Protein AF-A0A7L8SMA5-F1 (afdb_monomer_lite)

Structure (mmCIF, N/CA/C/O backbone):
data_AF-A0A7L8SMA5-F1
#
_entry.id   AF-A0A7L8SMA5-F1
#
loop_
_atom_site.group_PDB
_atom_site.id
_atom_site.type_symbol
_atom_site.label_atom_id
_atom_site.label_alt_id
_atom_site.label_comp_id
_atom_site.label_asym_id
_atom_site.label_entity_id
_atom_site.label_seq_id
_atom_site.pdbx_PDB_ins_code
_atom_site.Cartn_x
_atom_site.Cartn_y
_atom_site.Cartn_z
_atom_site.occupancy
_atom_site.B_iso_or_equiv
_atom_site.auth_seq_id
_atom_site.auth_comp_id
_atom_site.auth_asym_id
_atom_site.auth_atom_id
_atom_site.pdbx_PDB_model_num
ATOM 1 N N . MET A 1 1 ? 27.188 -3.731 24.903 1.00 34.22 1 MET A N 1
ATOM 2 C CA . MET A 1 1 ? 26.753 -2.607 24.050 1.00 34.22 1 MET A CA 1
ATOM 3 C C . MET A 1 1 ? 26.558 -3.169 22.654 1.00 34.22 1 MET A C 1
ATOM 5 O O . MET A 1 1 ? 27.519 -3.682 22.102 1.00 34.22 1 MET A O 1
ATOM 9 N N . ILE A 1 2 ? 25.320 -3.222 22.157 1.00 46.53 2 ILE A N 1
ATOM 10 C CA . ILE A 1 2 ? 25.030 -3.639 20.779 1.00 46.53 2 ILE A CA 1
ATOM 11 C C . ILE A 1 2 ? 24.973 -2.342 19.978 1.00 46.53 2 ILE A C 1
ATOM 13 O O . ILE A 1 2 ? 24.0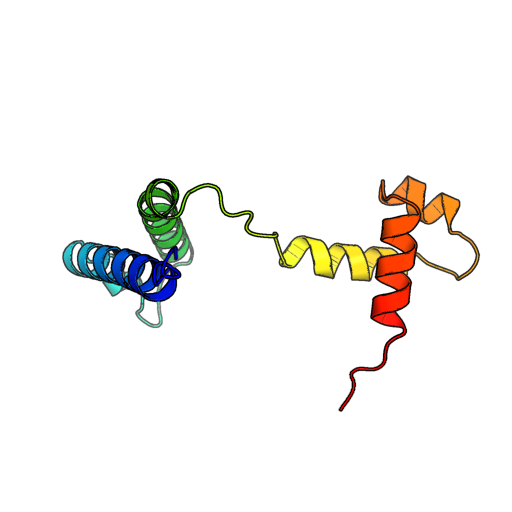57 -1.549 20.180 1.00 46.53 2 ILE A O 1
ATOM 17 N N . GLU A 1 3 ? 25.988 -2.101 19.150 1.00 42.47 3 GLU A N 1
ATOM 18 C CA . GLU A 1 3 ? 25.975 -1.028 18.153 1.00 42.47 3 GLU A CA 1
ATOM 19 C C . GLU A 1 3 ? 24.678 -1.144 17.333 1.00 42.47 3 GLU A C 1
ATOM 21 O O . GLU A 1 3 ? 24.348 -2.259 16.901 1.00 42.47 3 GLU A O 1
ATOM 26 N N . PRO A 1 4 ? 23.917 -0.057 17.111 1.00 44.88 4 PRO A N 1
ATOM 27 C CA . PRO A 1 4 ? 22.809 -0.101 16.173 1.00 44.88 4 PRO A CA 1
ATOM 28 C C . PRO A 1 4 ? 23.411 -0.427 14.807 1.00 44.88 4 PRO A C 1
ATOM 30 O O . PRO A 1 4 ? 24.089 0.406 14.210 1.00 44.88 4 PRO A O 1
ATOM 33 N N . ARG A 1 5 ? 23.226 -1.669 14.335 1.00 48.81 5 ARG A N 1
ATOM 34 C CA . ARG A 1 5 ? 23.567 -2.036 12.959 1.00 48.81 5 ARG A CA 1
ATOM 35 C C . ARG A 1 5 ? 22.924 -0.983 12.074 1.00 48.81 5 ARG A C 1
ATOM 37 O O . ARG A 1 5 ? 21.721 -0.763 12.171 1.00 48.81 5 ARG A O 1
ATOM 44 N N . ASP A 1 6 ? 23.739 -0.320 11.271 1.00 53.00 6 ASP A N 1
ATOM 45 C CA . ASP A 1 6 ? 23.324 0.678 10.300 1.00 53.00 6 ASP A CA 1
ATOM 46 C C . ASP A 1 6 ? 22.400 0.014 9.258 1.00 53.00 6 ASP A C 1
ATOM 48 O O . ASP A 1 6 ? 22.815 -0.404 8.179 1.00 53.00 6 ASP A O 1
ATOM 52 N N . GLU A 1 7 ? 21.126 -0.170 9.617 1.00 49.50 7 GLU A N 1
ATOM 53 C CA . GLU A 1 7 ? 20.087 -0.742 8.754 1.00 49.50 7 GLU A CA 1
ATOM 54 C C . GLU A 1 7 ? 19.855 0.133 7.509 1.00 49.50 7 GLU A C 1
ATOM 56 O O . GLU A 1 7 ? 19.317 -0.331 6.499 1.00 49.50 7 GLU A O 1
ATOM 61 N N . GLY A 1 8 ? 20.271 1.404 7.570 1.00 51.22 8 GLY A N 1
ATOM 62 C CA . GLY A 1 8 ? 20.310 2.320 6.437 1.00 51.22 8 GLY A CA 1
ATOM 63 C C . GLY A 1 8 ? 21.398 1.939 5.436 1.00 51.22 8 GLY A C 1
ATOM 64 O O . GLY A 1 8 ? 21.132 1.934 4.232 1.00 51.22 8 GLY A O 1
ATOM 65 N N . ALA A 1 9 ? 22.586 1.551 5.909 1.00 54.28 9 ALA A N 1
ATOM 66 C CA . ALA A 1 9 ? 23.655 1.044 5.056 1.00 54.28 9 ALA A CA 1
ATOM 67 C C . ALA A 1 9 ? 23.280 -0.273 4.367 1.00 54.28 9 ALA A C 1
ATOM 69 O O . ALA A 1 9 ? 23.584 -0.416 3.184 1.00 54.28 9 ALA A O 1
ATOM 70 N N . THR A 1 10 ? 22.576 -1.195 5.037 1.00 63.19 10 THR A N 1
ATOM 71 C CA . THR A 1 10 ? 22.182 -2.477 4.419 1.00 63.19 10 THR A CA 1
ATOM 72 C C . THR A 1 10 ? 21.087 -2.301 3.371 1.00 63.19 10 THR A C 1
ATOM 74 O O . THR A 1 10 ? 21.280 -2.723 2.237 1.00 63.19 10 THR A O 1
ATOM 77 N N . LEU A 1 11 ? 19.997 -1.582 3.673 1.00 66.50 11 LEU A N 1
ATOM 78 C CA . LEU A 1 11 ? 18.923 -1.365 2.695 1.00 66.50 11 LEU A CA 1
ATOM 79 C C . LEU A 1 11 ? 19.404 -0.558 1.487 1.00 66.50 11 LEU A C 1
ATOM 81 O O . LEU A 1 11 ? 19.088 -0.894 0.347 1.00 66.50 11 LEU A O 1
ATOM 85 N N . ARG A 1 12 ? 20.168 0.516 1.721 1.00 67.44 12 ARG A N 1
ATOM 86 C CA . ARG A 1 12 ? 20.732 1.327 0.635 1.00 67.44 12 ARG A CA 1
ATOM 87 C C . ARG A 1 12 ? 21.664 0.491 -0.240 1.00 67.44 12 ARG A C 1
ATOM 89 O O . ARG A 1 12 ? 21.633 0.647 -1.458 1.00 67.44 12 ARG A O 1
ATOM 96 N N . HIS A 1 13 ? 22.474 -0.376 0.364 1.00 69.94 13 HIS A N 1
ATOM 97 C CA . HIS A 1 13 ? 23.361 -1.284 -0.357 1.00 69.94 13 HIS A CA 1
ATOM 98 C C . HIS A 1 13 ? 22.578 -2.331 -1.162 1.00 69.94 13 HIS A C 1
ATOM 100 O O . HIS A 1 13 ? 22.842 -2.494 -2.350 1.00 69.94 13 HIS A O 1
ATOM 106 N N . ASP A 1 14 ? 21.557 -2.954 -0.570 1.00 68.44 14 ASP A N 1
ATOM 107 C CA . ASP A 1 14 ? 20.692 -3.932 -1.240 1.00 68.44 14 ASP A CA 1
ATOM 108 C C . ASP A 1 14 ? 19.964 -3.320 -2.446 1.00 68.44 14 ASP A C 1
ATOM 110 O O . ASP A 1 14 ? 19.937 -3.903 -3.533 1.00 68.44 14 ASP A O 1
ATOM 114 N N . VAL A 1 15 ? 19.415 -2.110 -2.278 1.00 74.38 15 VAL A N 1
ATOM 115 C CA . VAL A 1 15 ? 18.772 -1.351 -3.360 1.00 74.38 15 VAL A CA 1
ATOM 116 C C . VAL A 1 15 ? 19.784 -1.006 -4.452 1.00 74.38 15 VAL A C 1
ATOM 118 O O . VAL A 1 15 ? 19.492 -1.199 -5.631 1.00 74.38 15 VAL A O 1
ATOM 121 N N . LEU A 1 16 ? 20.985 -0.546 -4.087 1.00 76.88 16 LEU A N 1
ATOM 122 C CA . LEU A 1 16 ? 22.040 -0.222 -5.049 1.00 76.88 16 LEU A CA 1
ATOM 123 C C . LEU A 1 16 ? 22.455 -1.449 -5.875 1.00 76.88 16 LEU A C 1
ATOM 125 O O . LEU A 1 16 ? 22.520 -1.355 -7.099 1.00 76.88 16 LEU A O 1
ATOM 129 N N . CYS A 1 17 ? 22.694 -2.598 -5.236 1.00 72.25 17 CYS A N 1
ATOM 130 C CA . CYS A 1 17 ? 23.038 -3.844 -5.924 1.00 72.25 17 CYS A CA 1
ATOM 131 C C . CYS A 1 17 ? 21.961 -4.251 -6.936 1.00 72.25 17 CYS A C 1
ATOM 13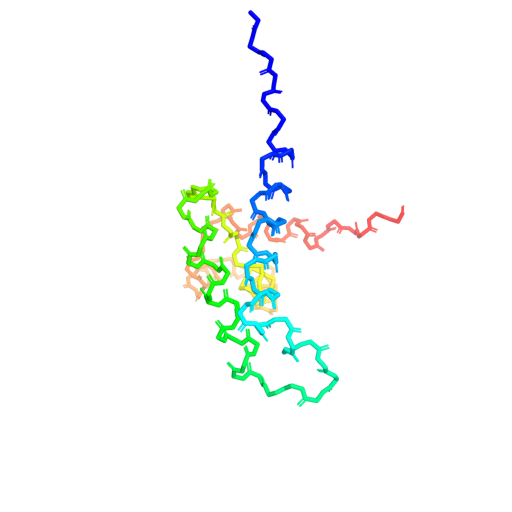3 O O . CYS A 1 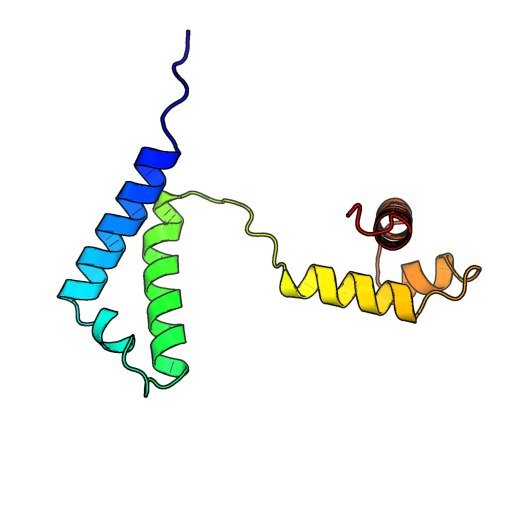17 ? 22.283 -4.577 -8.078 1.00 72.25 17 CYS A O 1
ATOM 135 N N . ILE A 1 18 ? 20.685 -4.165 -6.557 1.00 74.69 18 ILE A N 1
ATOM 136 C CA . ILE A 1 18 ? 19.573 -4.534 -7.442 1.00 74.69 18 ILE A CA 1
ATOM 137 C C . ILE A 1 18 ? 19.421 -3.546 -8.597 1.00 74.69 18 ILE A C 1
ATOM 139 O O . ILE A 1 18 ? 19.198 -3.975 -9.726 1.00 74.69 18 ILE A O 1
ATOM 143 N N . LEU A 1 19 ? 19.582 -2.240 -8.364 1.00 76.12 19 LEU A N 1
ATOM 144 C CA . LEU A 1 19 ? 19.554 -1.246 -9.441 1.00 76.12 19 LEU A CA 1
ATOM 145 C C . LEU A 1 19 ? 20.703 -1.458 -10.435 1.00 76.12 19 LEU A C 1
ATOM 147 O O . LEU A 1 19 ? 20.491 -1.354 -11.640 1.00 76.12 19 LEU A O 1
ATOM 151 N N . VAL A 1 20 ? 21.897 -1.815 -9.955 1.00 77.00 20 VAL A N 1
ATOM 152 C CA . VAL A 1 20 ? 23.041 -2.164 -10.813 1.00 77.00 20 VAL A CA 1
ATOM 153 C C . VAL A 1 20 ? 22.762 -3.429 -11.631 1.00 77.00 20 VAL A C 1
ATOM 155 O O . VAL A 1 20 ? 23.063 -3.459 -12.825 1.00 77.00 20 VAL A O 1
ATOM 158 N N . GLU A 1 21 ? 22.159 -4.458 -11.035 1.00 70.69 21 GLU A N 1
ATOM 159 C CA . GLU A 1 21 ? 21.726 -5.661 -11.760 1.00 70.69 21 GLU A CA 1
ATOM 160 C C . GLU A 1 21 ? 20.657 -5.334 -12.816 1.00 70.69 21 GLU A C 1
ATOM 162 O O . GLU A 1 21 ? 20.798 -5.723 -13.974 1.00 70.69 21 GLU A O 1
ATOM 167 N N . CYS A 1 22 ? 19.644 -4.536 -12.463 1.00 69.00 22 CYS A N 1
ATOM 168 C CA . CYS A 1 22 ? 18.613 -4.081 -13.398 1.00 69.00 22 CYS A CA 1
ATOM 169 C C . CYS A 1 22 ? 19.205 -3.229 -14.528 1.00 69.00 22 CYS A C 1
ATOM 171 O O . CYS A 1 22 ? 18.740 -3.301 -15.662 1.00 69.00 22 CYS A O 1
ATOM 173 N N . HIS A 1 23 ? 20.240 -2.428 -14.257 1.00 69.44 23 HIS A N 1
ATOM 174 C CA . HIS A 1 23 ? 20.936 -1.660 -15.289 1.00 69.44 23 HIS A CA 1
ATOM 175 C C . HIS A 1 23 ? 21.623 -2.592 -16.289 1.00 69.44 23 HIS A C 1
ATOM 177 O O . HIS A 1 23 ? 21.466 -2.432 -17.500 1.00 69.44 23 HIS A O 1
ATOM 183 N N . ARG A 1 24 ? 22.345 -3.596 -15.775 1.00 69.25 24 ARG A N 1
ATOM 184 C CA . ARG A 1 24 ? 23.058 -4.599 -16.579 1.00 69.25 24 ARG A CA 1
ATOM 185 C C . ARG A 1 24 ? 22.111 -5.432 -17.438 1.00 69.25 24 ARG A C 1
ATOM 187 O O . ARG A 1 24 ? 22.409 -5.679 -18.601 1.00 69.25 24 ARG A O 1
ATOM 194 N N . GLU A 1 25 ? 20.958 -5.807 -16.896 1.00 66.69 25 GLU A N 1
ATOM 195 C CA . GLU A 1 25 ? 19.920 -6.573 -17.599 1.00 66.69 25 GLU A CA 1
ATOM 196 C C . GLU A 1 25 ? 19.040 -5.700 -18.522 1.00 66.69 25 GLU A C 1
ATOM 198 O O . GLU A 1 25 ? 18.062 -6.187 -19.081 1.00 66.69 25 GLU A O 1
ATOM 203 N N . ARG A 1 26 ? 19.373 -4.410 -18.713 1.00 64.19 26 ARG A N 1
ATOM 204 C CA . ARG A 1 26 ? 18.575 -3.398 -19.442 1.00 64.19 26 ARG A CA 1
ATOM 205 C C . ARG A 1 26 ? 17.188 -3.111 -18.849 1.00 64.19 26 ARG A C 1
ATOM 207 O O . ARG A 1 26 ? 16.440 -2.334 -19.432 1.00 64.19 26 ARG A O 1
ATOM 214 N N . GLY A 1 27 ? 16.863 -3.628 -17.668 1.00 60.91 27 GLY A N 1
ATOM 215 C CA . GLY A 1 27 ? 15.641 -3.298 -16.930 1.00 60.91 27 GLY A CA 1
ATOM 216 C C . GLY A 1 27 ? 15.513 -1.810 -16.585 1.00 60.91 27 GLY A C 1
ATOM 217 O O . GLY A 1 27 ? 14.404 -1.313 -16.474 1.00 60.91 27 GLY A O 1
ATOM 218 N N . LEU A 1 28 ? 16.618 -1.055 -16.496 1.00 62.03 28 LEU A N 1
ATOM 219 C CA . LEU A 1 28 ? 16.558 0.410 -16.335 1.00 62.03 28 LEU A CA 1
ATOM 220 C C . LEU A 1 28 ? 16.299 1.182 -17.643 1.00 62.03 28 LEU A C 1
ATOM 222 O O . LEU A 1 28 ? 16.025 2.378 -17.592 1.00 62.03 28 LEU A O 1
ATOM 226 N N . ALA A 1 29 ? 16.360 0.539 -18.816 1.00 61.62 29 ALA A N 1
ATOM 227 C CA . ALA A 1 29 ? 15.961 1.180 -20.077 1.00 61.62 29 ALA A CA 1
ATOM 228 C C . ALA A 1 29 ? 14.445 1.475 -20.126 1.00 61.62 29 ALA A C 1
ATOM 230 O O . ALA A 1 29 ? 13.997 2.250 -20.965 1.00 61.62 29 ALA A O 1
ATOM 231 N N . VAL A 1 30 ? 13.695 0.891 -19.183 1.00 60.44 30 VAL A N 1
ATOM 232 C CA . VAL A 1 30 ? 12.262 1.062 -18.891 1.00 60.44 30 VAL A CA 1
ATOM 233 C C . VAL A 1 30 ? 11.958 2.413 -18.210 1.00 60.44 30 VAL A C 1
ATOM 235 O O . VAL A 1 30 ? 10.818 2.692 -17.884 1.00 60.44 30 VAL A O 1
ATOM 238 N N . PHE A 1 31 ? 12.941 3.290 -17.986 1.00 61.91 31 PHE A N 1
ATOM 239 C CA . PHE A 1 31 ? 12.711 4.638 -17.433 1.00 61.91 31 PHE A CA 1
ATOM 240 C C . PHE A 1 31 ? 12.722 5.757 -18.491 1.00 61.91 31 PHE A C 1
ATOM 242 O O . PHE A 1 31 ? 12.922 6.919 -18.148 1.00 61.91 31 PHE A O 1
ATOM 249 N N . ARG A 1 32 ? 12.539 5.429 -19.777 1.00 66.06 32 ARG A N 1
ATOM 250 C CA . ARG A 1 32 ? 12.262 6.434 -20.820 1.00 66.06 32 ARG A CA 1
ATOM 251 C C . ARG A 1 32 ? 10.820 6.945 -20.701 1.00 66.06 32 ARG A C 1
ATOM 253 O O . ARG A 1 32 ? 9.959 6.241 -20.182 1.00 66.06 32 ARG A O 1
ATOM 260 N N . ASP A 1 33 ? 10.564 8.163 -21.173 1.00 60.03 33 ASP A N 1
ATOM 261 C CA . ASP A 1 33 ? 9.277 8.863 -20.998 1.00 60.03 33 ASP A CA 1
ATOM 262 C C . ASP A 1 33 ? 8.069 8.179 -21.691 1.00 60.03 33 ASP A C 1
ATOM 264 O O . ASP A 1 33 ? 6.929 8.593 -21.494 1.00 60.03 33 ASP A O 1
ATOM 268 N N . ASP A 1 34 ? 8.288 7.120 -22.478 1.00 67.12 34 ASP A N 1
ATOM 269 C CA . ASP A 1 34 ? 7.309 6.422 -23.325 1.00 67.12 34 ASP A CA 1
ATOM 270 C C . ASP A 1 34 ? 7.062 4.952 -22.933 1.00 67.12 34 ASP A C 1
ATOM 272 O O . ASP A 1 34 ? 6.667 4.119 -23.752 1.00 67.12 34 ASP A O 1
ATOM 276 N N . VAL A 1 35 ? 7.306 4.600 -21.674 1.00 66.75 35 VAL A N 1
ATOM 277 C CA . VAL A 1 35 ? 7.309 3.197 -21.257 1.00 66.75 35 VAL A CA 1
ATOM 278 C C . VAL A 1 35 ? 5.899 2.655 -20.979 1.00 66.75 35 VAL A C 1
ATOM 280 O O . VAL A 1 35 ? 5.134 3.263 -20.225 1.00 66.75 35 VAL A O 1
ATOM 283 N N . PRO A 1 36 ? 5.557 1.465 -21.516 1.00 75.62 36 PRO A N 1
ATOM 284 C CA . PRO A 1 36 ? 4.283 0.812 -21.243 1.00 75.62 36 PRO A CA 1
ATOM 285 C C . PRO A 1 36 ? 4.189 0.365 -19.777 1.00 75.62 36 PRO A C 1
ATOM 287 O O . PRO A 1 36 ? 5.159 -0.124 -19.190 1.00 75.62 36 PRO A O 1
ATOM 290 N N . ARG A 1 37 ? 2.998 0.503 -19.182 1.00 71.50 37 ARG A N 1
ATOM 291 C CA . ARG A 1 37 ? 2.721 0.167 -17.772 1.00 71.50 37 ARG A CA 1
ATOM 292 C C . ARG A 1 37 ? 3.139 -1.264 -17.424 1.00 71.50 37 ARG A C 1
ATOM 294 O O . ARG A 1 37 ? 3.683 -1.498 -16.352 1.00 71.50 37 ARG A O 1
ATOM 301 N N . GLU A 1 38 ? 2.963 -2.190 -18.354 1.00 73.50 38 GLU A N 1
ATOM 302 C CA . GLU A 1 38 ? 3.302 -3.604 -18.215 1.00 73.50 38 GLU A CA 1
ATOM 303 C C . GLU A 1 38 ? 4.806 -3.818 -17.981 1.00 73.50 38 GLU A C 1
ATOM 305 O O . GLU A 1 38 ? 5.205 -4.704 -17.225 1.00 73.50 38 GLU A O 1
ATOM 310 N N . ALA A 1 39 ? 5.657 -2.987 -18.592 1.00 72.44 39 ALA A N 1
ATOM 311 C CA . ALA A 1 39 ? 7.100 -3.051 -18.387 1.00 72.44 39 ALA A CA 1
ATOM 312 C C . ALA A 1 39 ? 7.502 -2.509 -17.006 1.00 72.44 39 ALA A C 1
ATOM 314 O O . ALA A 1 39 ? 8.414 -3.050 -16.379 1.00 72.44 39 ALA A O 1
ATOM 315 N N . ILE A 1 40 ? 6.796 -1.487 -16.510 1.00 73.62 40 ILE A N 1
ATOM 316 C CA . ILE A 1 40 ? 6.981 -0.949 -15.155 1.00 73.62 40 ILE A CA 1
ATOM 317 C C . ILE A 1 40 ? 6.579 -1.999 -14.113 1.00 73.62 40 ILE A C 1
ATOM 319 O O . ILE A 1 40 ? 7.335 -2.242 -13.171 1.00 73.62 40 ILE A O 1
ATOM 323 N N . ASP A 1 41 ? 5.437 -2.662 -14.309 1.00 72.38 41 ASP A N 1
ATOM 324 C CA . ASP A 1 41 ? 4.946 -3.717 -13.417 1.00 72.38 41 ASP A CA 1
ATOM 325 C C . ASP A 1 41 ? 5.920 -4.909 -13.380 1.00 72.38 41 ASP A C 1
ATOM 327 O O . ASP A 1 41 ? 6.292 -5.386 -12.305 1.00 72.38 41 ASP A O 1
ATOM 331 N N . ALA A 1 42 ? 6.441 -5.328 -14.539 1.00 72.56 42 ALA A N 1
ATOM 332 C CA . ALA A 1 42 ? 7.448 -6.386 -14.621 1.00 72.56 42 ALA A CA 1
ATOM 333 C C . ALA A 1 42 ? 8.757 -6.028 -13.887 1.00 72.56 42 ALA A C 1
ATOM 335 O O . ALA A 1 42 ? 9.361 -6.890 -13.236 1.00 72.56 42 ALA A O 1
ATOM 336 N N . LEU A 1 43 ? 9.192 -4.762 -13.960 1.00 76.00 43 LEU A N 1
ATOM 337 C CA . LEU A 1 43 ? 10.363 -4.265 -13.231 1.00 76.00 43 LEU A CA 1
ATOM 338 C C . LEU A 1 43 ? 10.112 -4.291 -11.717 1.00 76.00 43 LEU A C 1
ATOM 340 O O . LEU A 1 43 ? 10.951 -4.772 -10.952 1.00 76.00 43 LEU A O 1
ATOM 344 N N . ALA A 1 44 ? 8.945 -3.798 -11.290 1.00 76.88 44 ALA A N 1
ATOM 345 C CA . ALA A 1 44 ? 8.543 -3.752 -9.889 1.00 76.88 44 ALA A CA 1
ATOM 346 C C . ALA A 1 44 ? 8.511 -5.158 -9.273 1.00 76.88 44 ALA A C 1
ATOM 348 O O . ALA A 1 44 ? 9.084 -5.373 -8.203 1.00 76.88 44 ALA A O 1
ATOM 349 N N . ASP A 1 45 ? 7.944 -6.131 -9.986 1.00 74.00 45 ASP A N 1
ATOM 350 C CA . ASP A 1 45 ? 7.923 -7.538 -9.585 1.00 74.00 45 ASP A CA 1
ATOM 351 C C . ASP A 1 45 ? 9.329 -8.140 -9.469 1.00 74.00 45 ASP A C 1
ATOM 353 O O . ASP A 1 45 ? 9.634 -8.864 -8.515 1.00 74.00 45 ASP A O 1
ATOM 357 N N . ALA A 1 46 ? 10.212 -7.855 -10.431 1.00 76.38 46 ALA A N 1
ATOM 358 C CA . ALA A 1 46 ? 11.588 -8.346 -10.410 1.00 76.38 46 ALA A CA 1
ATOM 359 C C . ALA A 1 46 ? 12.372 -7.787 -9.212 1.00 76.38 46 ALA A C 1
ATOM 361 O O . ALA A 1 46 ? 13.044 -8.544 -8.503 1.00 76.38 46 ALA A O 1
ATOM 362 N N . VAL A 1 47 ? 12.233 -6.488 -8.943 1.00 77.56 47 VAL A N 1
ATOM 363 C CA . VAL A 1 47 ? 12.846 -5.817 -7.790 1.00 77.56 47 VAL A CA 1
ATOM 364 C C . VAL A 1 47 ? 12.274 -6.363 -6.481 1.00 77.56 47 VAL A C 1
ATOM 366 O O . VAL A 1 47 ? 13.044 -6.705 -5.584 1.00 77.56 47 VAL A O 1
ATOM 369 N N . ALA A 1 48 ? 10.953 -6.530 -6.376 1.00 76.38 48 ALA A N 1
ATOM 370 C CA . ALA A 1 48 ? 10.295 -7.069 -5.188 1.00 76.38 48 ALA A CA 1
ATOM 371 C C . ALA A 1 48 ? 10.737 -8.508 -4.876 1.00 76.38 48 ALA A C 1
ATOM 373 O O . ALA A 1 48 ? 11.041 -8.813 -3.722 1.00 76.38 48 ALA A O 1
ATOM 374 N N . ARG A 1 49 ? 10.856 -9.381 -5.890 1.00 72.81 49 ARG A N 1
ATOM 375 C CA . ARG A 1 49 ? 11.369 -10.754 -5.718 1.00 72.81 49 ARG A CA 1
ATOM 376 C C . ARG A 1 49 ? 12.819 -10.787 -5.235 1.00 72.81 49 ARG A C 1
ATOM 378 O O . ARG A 1 49 ? 13.155 -11.627 -4.405 1.00 72.81 49 ARG A O 1
ATOM 385 N N . ARG A 1 50 ? 13.678 -9.889 -5.733 1.00 75.50 50 ARG A N 1
ATOM 386 C CA . ARG A 1 50 ? 15.101 -9.825 -5.343 1.00 75.50 50 ARG A CA 1
ATOM 387 C C . ARG A 1 50 ? 15.324 -9.140 -3.995 1.00 75.50 50 ARG A C 1
ATOM 389 O O . ARG A 1 50 ? 16.294 -9.462 -3.308 1.00 75.50 50 ARG A O 1
ATOM 396 N N . LEU A 1 51 ? 14.452 -8.204 -3.623 1.00 74.75 51 LEU A N 1
ATOM 397 C CA . LEU A 1 51 ? 14.480 -7.542 -2.323 1.00 74.75 51 LEU A CA 1
ATOM 398 C C . LEU A 1 51 ? 13.862 -8.417 -1.229 1.00 74.75 51 LEU A C 1
ATOM 400 O O . LEU A 1 51 ? 14.447 -8.517 -0.159 1.00 74.75 51 LEU A O 1
ATOM 404 N N . GLY A 1 52 ? 12.729 -9.079 -1.481 1.00 71.69 52 GLY A N 1
ATOM 405 C CA . GLY A 1 52 ? 11.935 -9.797 -0.474 1.00 71.69 52 GLY A CA 1
ATOM 406 C C . GLY A 1 52 ? 12.742 -10.677 0.496 1.00 71.69 52 GLY A C 1
ATOM 407 O O . GLY A 1 52 ? 12.592 -10.517 1.708 1.00 71.69 52 GLY A O 1
ATOM 408 N N . PRO A 1 53 ? 13.649 -11.546 0.012 1.00 71.19 53 PRO A N 1
ATOM 409 C CA . PRO A 1 53 ? 14.506 -12.358 0.877 1.00 71.19 53 PRO A CA 1
ATOM 410 C C . PRO A 1 53 ? 15.554 -11.564 1.677 1.00 71.19 53 PRO A C 1
ATOM 412 O O . PRO A 1 53 ? 15.960 -12.011 2.744 1.00 71.19 53 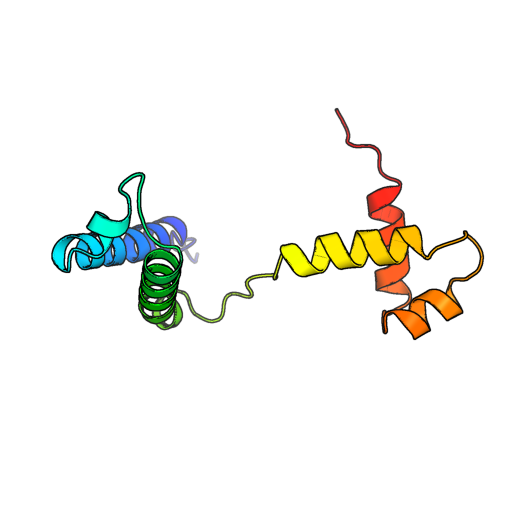PRO A O 1
ATOM 415 N N . ARG A 1 54 ? 16.003 -10.404 1.175 1.00 71.25 54 ARG A N 1
ATOM 416 C CA . ARG A 1 54 ? 17.079 -9.580 1.763 1.00 71.25 54 ARG A CA 1
ATOM 417 C C . ARG A 1 54 ? 16.575 -8.630 2.849 1.00 71.25 54 ARG A C 1
ATOM 419 O O . ARG A 1 54 ? 17.219 -8.477 3.879 1.00 71.25 54 ARG A O 1
ATOM 426 N N . ILE A 1 55 ? 15.398 -8.039 2.650 1.00 67.50 55 ILE A N 1
ATOM 427 C CA . ILE A 1 55 ? 14.783 -7.120 3.626 1.00 67.50 55 ILE A CA 1
ATOM 428 C C . ILE A 1 55 ? 13.982 -7.834 4.725 1.00 67.50 55 ILE A C 1
ATOM 430 O O . ILE A 1 55 ? 13.622 -7.194 5.717 1.00 67.50 55 ILE A O 1
ATOM 434 N N . GLY A 1 56 ? 13.707 -9.137 4.573 1.00 63.16 56 GLY A N 1
ATOM 435 C CA . GLY A 1 56 ? 12.823 -9.884 5.472 1.00 63.16 56 GLY A CA 1
ATOM 436 C C . GLY A 1 56 ? 11.383 -9.351 5.450 1.00 63.16 56 GLY A C 1
ATOM 437 O O . GLY A 1 56 ? 11.090 -8.353 4.797 1.00 63.16 56 GLY A O 1
ATOM 438 N N . GLY A 1 57 ? 10.464 -10.023 6.154 1.00 59.47 57 GLY A N 1
ATOM 439 C CA . GLY A 1 57 ? 9.015 -9.746 6.178 1.00 59.47 57 GLY A CA 1
ATOM 440 C C . GLY A 1 57 ? 8.603 -8.400 6.792 1.00 59.47 57 GLY A C 1
ATOM 441 O O . GLY A 1 57 ? 7.803 -8.360 7.727 1.00 59.47 57 GLY A O 1
ATOM 442 N N . ARG A 1 58 ? 9.133 -7.284 6.283 1.00 57.47 58 ARG A N 1
ATOM 443 C CA . ARG A 1 58 ? 8.683 -5.938 6.625 1.00 57.47 58 ARG A CA 1
ATOM 444 C C . ARG A 1 58 ? 7.230 -5.796 6.194 1.00 57.47 58 ARG A C 1
ATOM 446 O O . ARG A 1 58 ? 6.891 -5.931 5.020 1.00 57.47 58 ARG A O 1
ATOM 453 N N . TYR A 1 59 ? 6.372 -5.498 7.163 1.00 51.50 59 TYR A N 1
AT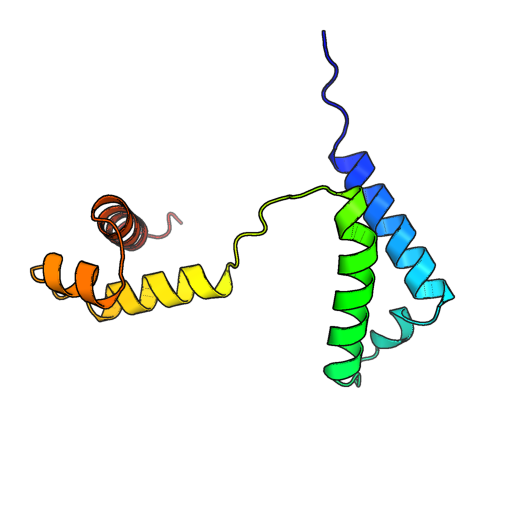OM 454 C CA . TYR A 1 59 ? 4.995 -5.113 6.899 1.00 51.50 59 TYR A CA 1
ATOM 455 C C . TYR A 1 59 ? 5.003 -3.814 6.089 1.00 51.50 59 TYR A C 1
ATOM 457 O O . TYR A 1 59 ? 5.292 -2.744 6.624 1.00 51.50 59 TYR A O 1
ATOM 465 N N . VAL A 1 60 ? 4.705 -3.915 4.795 1.00 55.12 60 VAL A N 1
ATOM 466 C CA . VAL A 1 60 ? 4.402 -2.762 3.950 1.00 55.12 60 VAL A CA 1
ATOM 467 C C . VAL A 1 60 ? 2.912 -2.476 4.134 1.00 55.12 60 VAL A C 1
ATOM 469 O O . VAL A 1 60 ? 2.085 -3.203 3.582 1.00 55.12 60 VAL A O 1
ATOM 472 N N . PRO A 1 61 ? 2.514 -1.466 4.931 1.00 51.56 61 PRO A N 1
ATOM 473 C CA . PRO A 1 61 ? 1.115 -1.084 4.990 1.00 51.56 61 PRO A CA 1
ATOM 474 C C . PRO A 1 61 ? 0.681 -0.645 3.594 1.00 51.56 61 PRO A C 1
ATOM 476 O O . PRO A 1 61 ? 1.220 0.327 3.061 1.00 51.56 61 PRO A O 1
ATOM 479 N N . LYS A 1 62 ? -0.316 -1.326 3.024 1.00 53.12 62 LYS A N 1
ATOM 480 C CA . LYS A 1 62 ? -0.993 -0.891 1.800 1.00 53.12 62 LYS A CA 1
ATOM 481 C C . LYS A 1 62 ? -1.636 0.475 2.077 1.00 53.12 62 LYS A C 1
ATOM 483 O O . LYS A 1 62 ? -2.694 0.571 2.703 1.00 53.12 62 LYS A O 1
ATOM 488 N N . ARG A 1 63 ? -0.928 1.557 1.736 1.00 54.44 63 ARG A N 1
ATOM 489 C CA . ARG A 1 63 ? -1.346 2.931 2.068 1.00 54.44 63 ARG A CA 1
ATOM 490 C C . ARG A 1 63 ? -2.637 3.307 1.347 1.00 54.44 63 ARG A C 1
ATOM 492 O O . ARG A 1 63 ? -3.489 3.949 1.964 1.00 54.44 63 ARG A O 1
ATOM 499 N N . ASP A 1 64 ? -2.802 2.825 0.121 1.00 54.91 64 ASP A N 1
ATOM 500 C CA . ASP A 1 64 ? -3.932 3.175 -0.740 1.00 54.91 64 ASP A CA 1
ATOM 501 C C . ASP A 1 64 ? -5.268 2.681 -0.172 1.00 54.91 64 ASP A C 1
ATOM 503 O O . ASP A 1 64 ? -6.253 3.416 -0.150 1.00 54.91 64 ASP A O 1
ATOM 507 N N . GLU A 1 65 ? -5.291 1.489 0.430 1.00 66.88 65 GLU A N 1
ATOM 508 C CA . GLU A 1 65 ? -6.510 0.944 1.039 1.00 66.88 65 GLU A CA 1
ATOM 509 C C . GLU A 1 65 ? -6.875 1.638 2.352 1.00 66.88 65 GLU A C 1
ATOM 511 O O . GLU A 1 65 ? -8.052 1.779 2.685 1.00 66.88 65 GLU A O 1
ATOM 516 N N . ARG A 1 66 ? -5.880 2.106 3.116 1.00 74.62 66 ARG A N 1
ATOM 517 C CA . ARG A 1 66 ? -6.134 2.732 4.417 1.00 74.62 66 ARG A CA 1
ATOM 518 C C . ARG A 1 66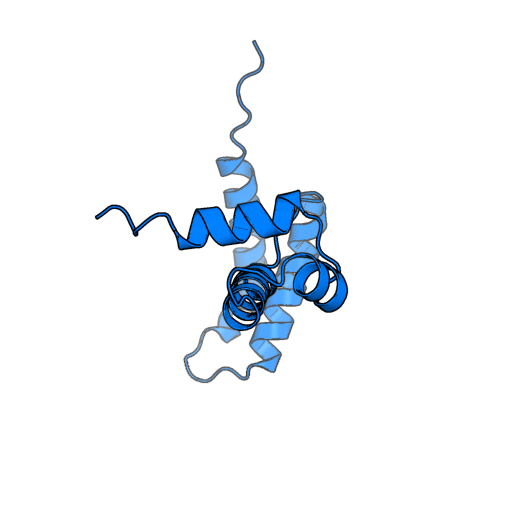 ? -6.795 4.097 4.264 1.00 74.62 66 ARG A C 1
ATOM 520 O O . ARG A 1 66 ? -7.761 4.369 4.971 1.00 74.62 66 ARG A O 1
ATOM 527 N N . ALA A 1 67 ? -6.268 4.944 3.381 1.00 78.69 67 ALA A N 1
ATOM 528 C CA . ALA A 1 67 ? -6.814 6.281 3.159 1.00 78.69 67 ALA A CA 1
ATOM 529 C C . ALA A 1 67 ? -8.211 6.211 2.525 1.00 78.69 67 ALA A C 1
ATOM 531 O O . ALA A 1 67 ? -9.126 6.882 3.001 1.00 78.69 67 ALA A O 1
ATOM 532 N N . ALA A 1 68 ? -8.394 5.335 1.530 1.00 81.44 68 ALA A N 1
ATOM 533 C CA . ALA A 1 68 ? -9.689 5.106 0.897 1.00 81.44 68 ALA A CA 1
ATOM 534 C C . ALA A 1 68 ? -10.734 4.582 1.896 1.00 81.44 68 ALA A C 1
ATOM 536 O O . ALA A 1 68 ? -11.841 5.116 1.968 1.00 81.44 68 ALA A O 1
ATOM 537 N N . ARG A 1 69 ? -10.370 3.602 2.739 1.00 85.44 69 ARG A N 1
ATOM 538 C CA . ARG A 1 69 ? -11.254 3.102 3.803 1.00 85.44 69 ARG A CA 1
ATOM 539 C C . ARG A 1 69 ? -11.609 4.200 4.794 1.00 85.44 69 ARG A C 1
ATOM 541 O O . ARG A 1 69 ? -12.777 4.362 5.123 1.00 85.44 69 ARG A O 1
ATOM 548 N N . ASP A 1 70 ? -10.620 4.932 5.297 1.00 88.38 70 ASP A N 1
ATOM 549 C CA . ASP A 1 70 ? -10.849 5.965 6.308 1.00 88.38 70 ASP A CA 1
ATOM 550 C C . ASP A 1 70 ? -11.761 7.084 5.746 1.00 88.38 70 ASP A C 1
ATOM 552 O O . ASP A 1 70 ? -12.636 7.576 6.462 1.00 88.38 70 ASP A O 1
ATOM 556 N N . ALA A 1 71 ? -11.634 7.423 4.456 1.00 86.44 71 ALA A N 1
ATOM 557 C CA . ALA A 1 71 ? -12.527 8.352 3.759 1.00 86.44 71 ALA A CA 1
ATOM 558 C C . ALA A 1 71 ? -13.952 7.798 3.581 1.00 86.44 71 ALA A C 1
ATOM 560 O O . ALA A 1 71 ? -14.916 8.513 3.853 1.00 86.44 71 ALA A O 1
ATOM 561 N N . ALA A 1 72 ? -14.095 6.530 3.187 1.00 89.62 72 ALA A N 1
ATOM 562 C CA . ALA A 1 72 ? -15.397 5.879 3.035 1.00 89.62 72 ALA A CA 1
ATOM 563 C C . ALA A 1 72 ? -16.137 5.748 4.378 1.00 89.62 72 ALA A C 1
ATOM 565 O O . ALA A 1 72 ? -17.323 6.062 4.470 1.00 89.62 72 ALA A O 1
ATOM 566 N N . VAL A 1 73 ? -15.418 5.370 5.440 1.00 90.19 73 VAL A N 1
ATOM 567 C CA . VAL A 1 73 ? -15.940 5.324 6.814 1.00 90.19 73 VAL A CA 1
ATOM 568 C C . VAL A 1 73 ? -16.403 6.709 7.260 1.00 90.19 73 VAL A C 1
ATOM 570 O O . VAL A 1 73 ? -17.452 6.828 7.886 1.00 90.19 73 VAL A O 1
ATOM 573 N N . TRP A 1 74 ? -15.648 7.761 6.932 1.00 89.81 74 TRP A N 1
ATOM 574 C CA . TRP A 1 74 ? -16.038 9.130 7.262 1.00 89.81 74 TRP A CA 1
ATOM 575 C C . TRP A 1 74 ? -17.290 9.581 6.503 1.00 89.81 74 TRP A C 1
ATOM 577 O O . TRP A 1 74 ? -18.183 10.163 7.109 1.00 89.81 74 TRP A O 1
ATOM 587 N N . ALA A 1 75 ? -17.377 9.296 5.203 1.00 90.25 75 ALA A N 1
ATOM 588 C CA . ALA A 1 75 ? -18.533 9.658 4.383 1.00 90.25 75 ALA A CA 1
ATOM 589 C C . ALA A 1 75 ? -19.824 8.958 4.841 1.00 90.25 75 ALA A C 1
ATOM 591 O O . ALA A 1 75 ? -20.897 9.551 4.797 1.00 90.25 75 ALA A O 1
ATOM 592 N N . ALA A 1 76 ? -19.718 7.717 5.323 1.00 90.62 76 ALA A N 1
ATOM 593 C CA . ALA A 1 76 ? -20.849 6.955 5.846 1.00 90.62 76 ALA A CA 1
ATOM 594 C C . ALA A 1 76 ? -21.259 7.350 7.279 1.00 90.62 76 ALA A C 1
ATOM 596 O O . ALA A 1 76 ? -22.320 6.941 7.755 1.00 90.62 76 ALA A O 1
ATOM 597 N N . PHE A 1 77 ? -20.434 8.109 8.005 1.00 91.62 77 PHE A N 1
ATOM 598 C CA . PHE A 1 77 ? -20.666 8.414 9.413 1.00 91.62 77 PHE A CA 1
ATOM 599 C C . PHE A 1 77 ? -21.528 9.673 9.602 1.00 91.62 77 PHE A C 1
ATOM 601 O O . PHE A 1 77 ? -21.109 10.786 9.301 1.00 91.62 77 PHE A O 1
ATOM 608 N N . THR A 1 78 ? -22.717 9.509 10.187 1.00 89.88 78 THR A N 1
ATOM 609 C CA . THR A 1 78 ? -23.701 10.588 10.418 1.00 89.88 78 THR A CA 1
ATOM 610 C C . THR A 1 78 ? -23.653 11.171 11.835 1.00 89.88 78 THR A C 1
ATOM 612 O O . THR A 1 78 ? -24.474 12.007 12.203 1.00 89.88 78 THR A O 1
ATOM 615 N N . GLY A 1 79 ? -22.709 10.728 12.673 1.00 85.06 79 GLY A N 1
ATOM 616 C CA . GLY A 1 79 ? -22.552 11.203 14.054 1.00 85.06 79 GLY A CA 1
ATOM 617 C C . GLY A 1 79 ? -23.233 10.338 15.116 1.00 85.06 79 GLY A C 1
ATOM 618 O O . GLY A 1 79 ? -22.824 10.386 16.275 1.00 85.06 79 GLY A O 1
ATOM 619 N N . ARG A 1 80 ? -24.239 9.534 14.742 1.00 89.44 80 ARG A N 1
ATOM 620 C CA . ARG A 1 80 ? -25.001 8.671 15.671 1.00 89.44 80 ARG A CA 1
ATOM 621 C C . ARG A 1 80 ? -25.080 7.198 15.238 1.00 89.44 80 ARG A C 1
ATOM 623 O O . ARG A 1 80 ? -25.496 6.367 16.034 1.00 89.44 80 ARG A O 1
ATOM 630 N N . ASN A 1 81 ? -24.620 6.854 14.034 1.00 93.19 81 ASN A N 1
ATOM 631 C CA . ASN A 1 81 ? -24.736 5.520 13.421 1.00 93.19 81 ASN A CA 1
ATOM 632 C C . ASN A 1 81 ? -23.500 4.613 13.625 1.00 93.19 81 ASN A C 1
ATOM 634 O O . ASN A 1 81 ? -23.062 3.912 12.715 1.00 93.19 81 ASN A O 1
ATOM 638 N N . PHE A 1 82 ? -22.894 4.629 14.818 1.00 90.12 82 PHE A N 1
ATOM 639 C CA . PHE A 1 82 ? -21.620 3.935 15.071 1.00 90.12 82 PHE A CA 1
ATOM 640 C C . PHE A 1 82 ? -21.683 2.418 14.840 1.00 90.12 82 PHE A C 1
ATOM 642 O O . PHE A 1 82 ? -20.741 1.850 14.289 1.00 90.12 82 PHE A O 1
ATOM 649 N N . GLU A 1 83 ? -22.757 1.756 15.277 1.00 91.75 83 GLU A N 1
ATOM 650 C CA . GLU A 1 83 ? -22.892 0.301 15.131 1.00 91.75 83 GLU A CA 1
ATOM 651 C C . GLU A 1 83 ? -23.110 -0.109 13.673 1.00 91.75 83 GLU A C 1
ATOM 653 O O . GLU A 1 83 ? -22.500 -1.078 13.220 1.00 91.75 83 GLU A O 1
ATOM 658 N N . ASP A 1 84 ? -23.878 0.673 12.915 1.00 92.62 84 ASP A N 1
ATOM 659 C CA . ASP A 1 84 ? -24.132 0.413 11.496 1.00 92.62 84 ASP A CA 1
ATOM 660 C C . ASP A 1 84 ? -22.850 0.552 10.675 1.00 92.62 84 ASP A C 1
ATOM 662 O O . ASP A 1 84 ? -22.497 -0.352 9.921 1.00 92.62 84 ASP A O 1
ATOM 666 N N . VAL A 1 85 ? -22.077 1.620 10.903 1.00 92.62 85 VAL A N 1
ATOM 667 C CA . VAL A 1 85 ? -20.779 1.831 10.239 1.00 92.62 85 VAL A CA 1
ATOM 668 C C . VAL A 1 85 ? -19.791 0.719 10.604 1.00 92.62 85 VAL A C 1
ATOM 670 O O . VAL A 1 85 ? -19.068 0.208 9.751 1.00 92.62 85 VAL A O 1
ATOM 673 N N . ARG A 1 86 ? -19.755 0.272 11.863 1.00 93.75 86 ARG A N 1
ATOM 674 C CA . ARG A 1 86 ? -18.880 -0.845 12.254 1.00 93.75 86 ARG A CA 1
ATOM 675 C C . ARG A 1 86 ? -19.241 -2.142 11.545 1.00 93.75 86 ARG A C 1
ATOM 677 O O . ARG A 1 86 ? -18.331 -2.847 11.114 1.00 93.75 86 ARG A O 1
ATOM 684 N N . ARG A 1 87 ? -20.535 -2.451 11.434 1.00 92.88 87 ARG A N 1
ATOM 685 C CA . ARG A 1 87 ? -21.028 -3.644 10.732 1.00 92.88 87 ARG A CA 1
ATOM 686 C C . ARG A 1 87 ? -20.757 -3.558 9.235 1.00 92.88 87 ARG A C 1
ATOM 688 O O . ARG A 1 87 ? -20.221 -4.505 8.676 1.00 92.88 87 ARG A O 1
ATOM 695 N N . GLN A 1 88 ? -21.048 -2.413 8.620 1.00 91.50 88 GLN A N 1
ATOM 696 C CA . GLN A 1 88 ? -20.855 -2.178 7.190 1.00 91.50 88 GLN A CA 1
ATOM 697 C C . GLN A 1 88 ? -19.389 -2.328 6.763 1.00 91.50 88 GLN A C 1
ATOM 699 O O . GLN A 1 88 ? -19.112 -2.923 5.728 1.00 91.50 88 GLN A O 1
ATOM 704 N N . PHE A 1 89 ? -18.449 -1.808 7.557 1.00 88.62 89 PHE A N 1
ATOM 705 C CA . PHE A 1 89 ? -17.021 -1.818 7.215 1.00 88.62 89 PHE A CA 1
ATOM 706 C C . PHE A 1 89 ? -16.221 -2.929 7.914 1.00 88.62 89 PHE A C 1
ATOM 708 O O . PHE A 1 89 ? -15.008 -3.012 7.726 1.00 88.62 89 PHE A O 1
ATOM 715 N N . GLY A 1 90 ? -16.857 -3.761 8.746 1.00 90.88 90 GLY A N 1
ATOM 716 C CA . GLY A 1 90 ? -16.186 -4.835 9.489 1.00 90.88 90 GLY A CA 1
ATOM 717 C C . GLY A 1 90 ? -15.087 -4.343 10.441 1.00 90.88 90 GLY A C 1
ATOM 718 O O . GLY A 1 90 ? -14.093 -5.033 10.656 1.00 90.88 90 GLY A O 1
ATOM 719 N N . ILE A 1 91 ? -15.223 -3.132 10.994 1.00 90.81 91 ILE A N 1
ATOM 720 C CA . ILE A 1 91 ? -14.175 -2.489 11.802 1.00 90.81 91 ILE A CA 1
ATOM 721 C C . ILE A 1 91 ? -14.464 -2.517 13.304 1.00 90.81 91 ILE A C 1
ATOM 723 O O . ILE A 1 91 ? -15.602 -2.429 13.777 1.00 90.81 91 ILE A O 1
ATOM 727 N N . SER A 1 92 ? -13.391 -2.572 14.095 1.00 91.62 92 SER A N 1
ATOM 728 C CA . SER A 1 92 ? -13.491 -2.484 15.551 1.00 91.62 92 SER A CA 1
ATOM 729 C C . SER A 1 92 ? -13.882 -1.077 16.012 1.00 91.62 92 SER A C 1
ATOM 731 O O . SER A 1 92 ? -13.577 -0.069 15.368 1.00 91.62 92 SER A O 1
ATOM 733 N N . ARG A 1 93 ? -14.502 -0.990 17.195 1.00 90.56 93 ARG A N 1
ATOM 734 C CA . ARG A 1 93 ? -14.871 0.289 17.825 1.00 90.56 93 ARG A CA 1
ATOM 735 C C . ARG A 1 93 ? -13.661 1.209 18.017 1.00 90.56 93 ARG A C 1
ATOM 737 O O . ARG A 1 93 ? -13.733 2.404 17.746 1.00 90.56 93 ARG A O 1
ATOM 744 N N . ARG A 1 94 ? -12.526 0.638 18.436 1.00 91.56 94 ARG A N 1
ATOM 745 C CA . ARG A 1 94 ? -11.255 1.358 18.598 1.00 91.56 94 ARG A CA 1
ATOM 746 C C . ARG A 1 94 ? -10.748 1.917 17.266 1.00 91.56 94 ARG A C 1
ATOM 748 O O . ARG A 1 94 ? -10.290 3.057 17.232 1.00 91.56 94 ARG A O 1
ATOM 755 N N . LEU A 1 95 ? -10.848 1.148 16.177 1.00 89.31 95 LEU A N 1
ATOM 756 C CA . LEU A 1 95 ? -10.448 1.613 14.849 1.00 89.31 95 LEU A CA 1
ATOM 757 C C . LEU A 1 95 ? -11.344 2.765 14.380 1.00 89.31 95 LEU A C 1
ATOM 759 O O . LEU A 1 95 ? -10.796 3.794 13.989 1.00 89.31 95 LEU A O 1
ATOM 763 N N . LEU A 1 96 ? -12.670 2.646 14.519 1.00 89.69 96 LEU A N 1
ATOM 764 C CA . LEU A 1 96 ? -13.614 3.719 14.183 1.00 89.69 96 LEU A CA 1
ATOM 765 C C . LEU A 1 96 ? -13.259 5.025 14.906 1.00 89.69 96 LEU A C 1
ATOM 767 O O . LEU A 1 96 ? -13.028 6.040 14.254 1.00 89.69 96 LEU A O 1
ATOM 771 N N . TYR A 1 97 ? -13.108 5.006 16.234 1.00 92.69 97 TYR A N 1
ATOM 772 C CA . TYR A 1 97 ? -12.718 6.217 16.967 1.00 92.69 97 TYR A CA 1
ATOM 773 C C . TYR A 1 97 ? -11.351 6.757 16.547 1.00 92.69 97 TYR A C 1
ATOM 775 O O . TYR A 1 97 ? -11.177 7.971 16.484 1.00 92.69 97 TYR A O 1
ATOM 783 N N . SER A 1 98 ? -10.390 5.889 16.219 1.00 89.19 98 SER A N 1
ATOM 784 C CA . SER A 1 98 ? -9.081 6.339 15.738 1.00 89.19 98 SER A CA 1
ATOM 785 C C . SER A 1 98 ? -9.165 7.066 14.390 1.00 89.19 98 SER A C 1
ATOM 787 O O . SER A 1 98 ? -8.426 8.023 14.177 1.00 89.19 98 SER A O 1
ATOM 789 N N . ILE A 1 99 ? -10.068 6.640 13.500 1.00 89.31 99 ILE A N 1
ATOM 790 C CA . ILE A 1 99 ? -10.321 7.290 12.207 1.00 89.31 99 ILE A CA 1
ATOM 791 C C . ILE A 1 99 ? -10.953 8.663 12.450 1.00 89.31 99 ILE A C 1
ATOM 793 O O . ILE A 1 99 ? -10.439 9.672 11.969 1.00 89.31 99 ILE A O 1
ATOM 797 N N . LEU A 1 100 ? -12.001 8.717 13.280 1.00 89.00 100 LEU A N 1
ATOM 798 C CA . LEU A 1 100 ? -12.687 9.964 13.630 1.00 89.00 100 LEU A CA 1
ATOM 799 C C . LEU A 1 100 ? -11.743 10.974 14.303 1.00 89.00 100 LEU A C 1
ATOM 801 O O . LEU A 1 100 ? -11.773 12.159 13.980 1.00 89.00 100 LEU A O 1
ATOM 805 N N . ALA A 1 101 ? -10.877 10.517 15.213 1.00 88.38 101 ALA A N 1
ATOM 806 C CA . ALA A 1 101 ? -9.916 11.369 15.911 1.00 88.38 101 ALA A CA 1
ATOM 807 C C . ALA A 1 101 ? -8.863 11.967 14.964 1.00 88.38 101 ALA A C 1
ATOM 809 O O . ALA A 1 101 ? -8.541 13.147 15.082 1.00 88.38 101 ALA A O 1
ATOM 810 N N . ARG A 1 102 ? -8.359 11.187 13.997 1.00 83.25 102 ARG A N 1
ATOM 811 C CA . ARG A 1 102 ? -7.405 11.684 12.988 1.00 83.25 102 ARG A CA 1
ATOM 812 C C . ARG A 1 102 ? -8.027 12.725 12.057 1.00 83.25 102 ARG A C 1
ATOM 814 O O . ARG A 1 102 ? -7.343 13.667 11.695 1.00 83.25 102 ARG A O 1
ATOM 821 N N . ARG A 1 103 ? -9.313 12.584 11.716 1.00 79.88 103 ARG A N 1
ATOM 822 C CA . ARG A 1 103 ? -10.069 13.542 10.883 1.00 79.88 103 ARG A CA 1
ATOM 823 C C . ARG A 1 103 ? -10.415 14.844 11.614 1.00 79.88 103 ARG A C 1
ATOM 825 O O . ARG A 1 103 ? -10.620 15.860 10.964 1.00 79.88 103 ARG A O 1
ATOM 832 N N . ARG A 1 104 ? -10.519 14.802 12.949 1.00 73.94 104 ARG A N 1
ATOM 833 C CA . ARG A 1 104 ? -10.811 15.966 13.807 1.00 73.94 104 ARG A CA 1
ATOM 834 C C . ARG A 1 104 ? -9.582 16.789 14.172 1.00 73.94 104 ARG A C 1
ATOM 836 O O . ARG A 1 104 ? -9.747 17.923 14.603 1.00 73.94 104 ARG A O 1
ATOM 843 N N . ARG A 1 105 ? -8.375 16.233 14.054 1.00 68.69 105 ARG A N 1
ATOM 844 C CA . ARG A 1 105 ? -7.148 17.005 14.252 1.00 68.69 105 ARG A CA 1
ATOM 845 C C . ARG A 1 105 ? -6.957 17.878 13.000 1.00 68.69 105 ARG A C 1
ATOM 847 O O . ARG A 1 105 ? -6.756 17.298 11.934 1.00 68.69 105 ARG A O 1
ATOM 854 N N . PRO A 1 106 ? -7.059 19.219 13.089 1.00 50.84 106 PRO A N 1
ATOM 855 C CA . PRO A 1 106 ? -6.693 20.073 11.965 1.00 50.84 106 PRO A CA 1
ATOM 856 C C . PRO A 1 106 ? -5.236 19.782 11.601 1.00 50.84 106 PRO A C 1
ATOM 858 O O . PRO A 1 106 ? -4.438 19.453 12.486 1.00 50.84 106 PRO A O 1
ATOM 861 N N . ALA A 1 107 ? -4.909 19.831 10.307 1.00 53.00 107 ALA A N 1
ATOM 862 C CA . ALA A 1 107 ? -3.517 19.850 9.881 1.00 53.00 107 ALA A CA 1
ATOM 863 C C . ALA A 1 107 ? -2.857 21.004 10.642 1.00 53.00 107 ALA A C 1
ATOM 865 O O . ALA A 1 107 ? -3.278 22.147 10.504 1.00 53.00 107 ALA A O 1
ATOM 866 N N . VAL A 1 108 ? -1.957 20.667 11.561 1.00 54.25 108 VAL A N 1
ATOM 867 C CA . VAL A 1 108 ? -1.182 21.665 12.289 1.00 54.25 108 VAL A CA 1
ATOM 868 C C . VAL A 1 108 ? -0.248 22.264 11.246 1.00 54.25 108 VAL A C 1
ATOM 870 O O . VAL A 1 108 ? 0.549 21.525 10.667 1.00 54.25 108 VAL A O 1
ATOM 873 N N . GLU A 1 109 ? -0.479 23.539 10.953 1.00 37.84 109 GLU A N 1
ATOM 874 C CA . GLU A 1 109 ? 0.325 24.402 10.084 1.00 37.84 109 GLU A CA 1
ATOM 875 C C . GLU A 1 109 ? 1.666 24.736 10.751 1.00 37.84 109 GLU A C 1
ATOM 877 O O . GLU A 1 109 ? 1.671 24.935 11.992 1.00 37.84 109 GLU A O 1
#

Secondary structure (DSSP, 8-state):
------HHHHHHHHHHHHHHHHHHTTGGGGGSTT--HHHHHHHHHHHHHHHHHHH-S-----HHHHHHHHHHHHHH--SS-HHHHHHHHT--HHHHHHHHHHHHS----

pLDDT: mean 72.86, std 14.63, range [34.22, 93.75]

Radius of gyration: 21.05 Å; chains: 1; bounding box: 52×37×47 Å

Sequence (109 aa):
MIEPRDEGATLRHDVLCILVECHRERGLAVFRDDVPREAIDALADAVARRLGPRIGGRYVPKRDERAARDAAVWAAFTGRNFEDVRRQFGISRRLLYSILARRRRPAVE

Foldseek 3Di:
DDDPPPVVVQVVVLLVVLVVVCVVVVLVVQPPPDHDPVSVVVSVVSSCVSCDVRVDPDDDPPPVVVVVLLVVLVVPDPPPCQVVSCVVSVDDPVVSVVSVVVVPDPPDD